Protein AF-A0A4U9VAS9-F1 (afdb_monomer_lite)

Organism: Serratia fonticola (NCBI:txid47917)

Structure (mmCIF, N/CA/C/O backbone):
data_AF-A0A4U9VAS9-F1
#
_entry.id   AF-A0A4U9VAS9-F1
#
loop_
_atom_site.group_PDB
_atom_site.id
_atom_site.type_symbol
_atom_site.label_atom_id
_atom_site.label_alt_id
_atom_site.label_comp_id
_atom_site.label_asym_id
_atom_site.label_entity_id
_atom_site.label_seq_id
_atom_site.pdbx_PDB_ins_code
_atom_site.Cartn_x
_atom_site.Cartn_y
_atom_site.Cartn_z
_atom_site.occupancy
_atom_site.B_iso_or_equiv
_atom_site.auth_seq_id
_atom_site.auth_comp_id
_atom_site.auth_asym_id
_atom_site.auth_atom_id
_atom_site.pdbx_PDB_model_num
ATOM 1 N N . MET A 1 1 ? 9.086 2.977 23.047 1.00 23.38 1 MET A N 1
ATOM 2 C CA . MET A 1 1 ? 7.848 2.231 22.737 1.00 23.38 1 MET A CA 1
ATOM 3 C C . MET A 1 1 ? 7.462 2.614 21.322 1.00 23.38 1 MET A C 1
ATOM 5 O O . MET A 1 1 ? 7.474 3.815 21.068 1.00 23.38 1 MET A O 1
ATOM 9 N N . PRO A 1 2 ? 7.211 1.679 20.390 1.00 38.28 2 PRO A N 1
ATOM 10 C CA . PRO A 1 2 ? 6.650 2.072 19.104 1.00 38.28 2 PRO A CA 1
ATOM 11 C C . PRO A 1 2 ? 5.306 2.733 19.413 1.00 38.28 2 PRO A C 1
ATOM 13 O O . PRO A 1 2 ? 4.543 2.201 20.218 1.00 38.28 2 PRO A O 1
ATOM 16 N N . THR A 1 3 ? 5.051 3.917 18.868 1.00 41.25 3 THR A N 1
ATOM 17 C CA . THR A 1 3 ? 3.745 4.576 18.955 1.00 41.25 3 THR A CA 1
ATOM 18 C C . THR A 1 3 ? 2.710 3.606 18.395 1.00 41.25 3 THR A C 1
ATOM 20 O O . THR A 1 3 ? 2.682 3.376 17.186 1.00 41.25 3 THR A O 1
ATOM 23 N N . ALA A 1 4 ? 1.945 2.954 19.272 1.00 52.19 4 ALA A N 1
ATOM 24 C CA . ALA A 1 4 ? 0.975 1.936 18.899 1.00 52.19 4 ALA A CA 1
ATOM 25 C C . ALA A 1 4 ? -0.222 2.632 18.249 1.00 52.19 4 ALA A C 1
ATOM 27 O O . ALA A 1 4 ? -1.208 2.934 18.902 1.00 52.19 4 ALA A O 1
ATOM 28 N N . ALA A 1 5 ? -0.091 2.970 16.971 1.00 60.62 5 ALA A N 1
ATOM 29 C CA . ALA A 1 5 ? -1.190 3.516 16.205 1.00 60.62 5 ALA A CA 1
ATOM 30 C C . ALA A 1 5 ? -2.128 2.366 15.808 1.00 60.62 5 ALA A C 1
ATOM 32 O O . ALA A 1 5 ? -1.681 1.332 15.299 1.00 60.62 5 ALA A O 1
ATOM 33 N N . PHE A 1 6 ? -3.426 2.535 16.048 1.00 64.56 6 PHE A N 1
ATOM 34 C CA . PHE A 1 6 ? -4.423 1.490 15.834 1.00 64.56 6 PHE A CA 1
ATOM 35 C C . PHE A 1 6 ? -5.063 1.609 14.447 1.00 64.56 6 PHE A C 1
ATOM 37 O O . PHE A 1 6 ? -5.577 2.657 14.063 1.00 64.56 6 PHE A O 1
ATOM 44 N N . GLY A 1 7 ? -5.016 0.521 13.675 1.00 68.12 7 GLY A N 1
ATOM 45 C CA . GLY A 1 7 ? -5.676 0.416 12.372 1.00 68.12 7 GLY A CA 1
ATOM 46 C C . GLY A 1 7 ? -7.110 -0.086 12.508 1.00 68.12 7 GLY A C 1
ATOM 47 O O . GLY A 1 7 ? -7.383 -1.014 13.266 1.00 68.12 7 GLY A O 1
ATOM 48 N N . SER A 1 8 ? -8.033 0.488 11.739 1.00 56.41 8 SER A N 1
ATOM 49 C CA . SER A 1 8 ? -9.399 -0.029 11.599 1.00 56.41 8 SER A CA 1
ATOM 50 C C . SER A 1 8 ? -9.475 -1.197 10.609 1.00 56.41 8 SER A C 1
ATOM 52 O O . SER A 1 8 ? -10.382 -2.033 10.710 1.00 56.41 8 SER A O 1
ATOM 54 N N . LYS A 1 9 ? -8.500 -1.290 9.697 1.00 73.00 9 LYS A N 1
ATOM 55 C CA . LYS A 1 9 ? -8.315 -2.394 8.750 1.00 73.00 9 LYS A CA 1
ATOM 56 C C . LYS A 1 9 ? -6.934 -3.038 8.882 1.00 73.00 9 LYS A C 1
ATOM 58 O O . LYS A 1 9 ? -6.003 -2.426 9.395 1.00 73.00 9 LYS A O 1
ATOM 63 N N . ASN A 1 10 ? -6.815 -4.261 8.387 1.00 69.62 10 ASN A N 1
ATOM 64 C CA . ASN A 1 10 ? -5.581 -5.016 8.255 1.00 69.62 10 ASN A CA 1
ATOM 65 C C . ASN A 1 10 ? -5.247 -5.188 6.769 1.00 69.62 10 ASN A C 1
ATOM 67 O O . ASN A 1 10 ? -5.573 -6.206 6.162 1.00 69.62 10 ASN A O 1
ATOM 71 N N . LEU A 1 11 ? -4.674 -4.149 6.168 1.00 73.25 11 LEU A N 1
ATOM 72 C CA . LEU A 1 11 ? -4.375 -4.091 4.742 1.00 73.25 11 LEU A CA 1
ATOM 73 C C . LEU A 1 11 ? -2.916 -4.448 4.482 1.00 73.25 11 LEU A C 1
ATOM 75 O O . LEU A 1 11 ? -2.020 -3.961 5.167 1.00 73.25 11 LEU A O 1
ATOM 79 N N . PHE A 1 12 ? -2.673 -5.227 3.434 1.00 58.62 12 PHE A N 1
ATOM 80 C CA . PHE A 1 12 ? -1.348 -5.307 2.840 1.00 58.62 12 PHE A CA 1
ATOM 81 C C . PHE A 1 12 ? -1.156 -4.117 1.896 1.00 58.62 12 PHE A C 1
ATOM 83 O O . PHE A 1 12 ? -1.905 -3.941 0.934 1.00 58.62 12 PHE A O 1
ATOM 90 N N . GLY A 1 13 ? -0.194 -3.254 2.208 1.00 55.56 13 GLY A N 1
ATOM 91 C CA . GLY A 1 13 ? 0.082 -2.053 1.431 1.00 55.56 13 GLY A CA 1
ATOM 92 C C . GLY A 1 13 ? 1.323 -2.223 0.579 1.00 55.56 13 GLY A C 1
ATOM 93 O O . GLY A 1 13 ? 2.382 -2.582 1.089 1.00 55.56 13 GLY A O 1
ATOM 94 N N . HIS A 1 14 ? 1.207 -1.886 -0.697 1.00 50.88 14 HIS A N 1
ATOM 95 C CA . HIS A 1 14 ? 2.350 -1.631 -1.557 1.00 50.88 14 HIS A CA 1
ATOM 96 C C . HIS A 1 14 ? 2.663 -0.126 -1.528 1.00 50.88 14 HIS A C 1
ATOM 98 O O . HIS A 1 14 ? 1.950 0.637 -2.186 1.00 50.88 14 HIS A O 1
ATOM 104 N N . PRO A 1 15 ? 3.636 0.370 -0.740 1.00 49.59 15 PRO A N 1
ATOM 105 C CA . PRO A 1 15 ? 4.103 1.738 -0.799 1.00 49.59 15 PRO A CA 1
ATOM 106 C C . PRO A 1 15 ? 4.592 2.079 -2.194 1.00 49.59 15 PRO A C 1
ATOM 108 O O . PRO A 1 15 ? 5.053 1.223 -2.953 1.00 49.59 15 PRO A O 1
ATOM 111 N N . PRO A 1 16 ? 4.480 3.357 -2.541 1.00 46.59 16 PRO A N 1
ATOM 112 C CA . PRO A 1 16 ? 4.305 3.670 -3.928 1.00 46.59 16 PRO A CA 1
ATOM 113 C C . PRO A 1 16 ? 5.561 3.454 -4.776 1.00 46.59 16 PRO A C 1
ATOM 115 O O . PRO A 1 16 ? 6.658 3.816 -4.351 1.00 46.59 16 PRO A O 1
ATOM 118 N N . PRO A 1 17 ? 5.418 2.824 -5.957 1.00 46.97 17 PRO A N 1
ATOM 119 C CA . PRO A 1 17 ? 6.516 2.497 -6.820 1.00 46.97 17 PRO A CA 1
ATOM 120 C C . PRO A 1 17 ? 7.093 3.747 -7.450 1.00 46.97 17 PRO A C 1
ATOM 122 O O . PRO A 1 17 ? 6.396 4.704 -7.795 1.00 46.97 17 PRO A O 1
ATOM 125 N N . ALA A 1 18 ? 8.395 3.692 -7.668 1.00 51.59 18 ALA A N 1
ATOM 126 C CA . ALA A 1 18 ? 9.156 4.867 -8.005 1.00 51.59 18 ALA A CA 1
ATOM 127 C C . ALA A 1 18 ? 9.127 5.264 -9.494 1.00 51.59 18 ALA A C 1
ATOM 129 O O . ALA A 1 18 ? 9.743 6.250 -9.875 1.00 51.59 18 ALA A O 1
ATOM 130 N N . CYS A 1 19 ? 8.370 4.592 -10.367 1.00 53.41 19 CYS A N 1
ATOM 131 C CA . CYS A 1 19 ? 8.349 4.951 -11.787 1.00 53.41 19 CYS A CA 1
ATOM 132 C C . CYS A 1 19 ? 7.070 4.512 -12.511 1.00 53.41 19 CYS A C 1
ATOM 134 O O . CYS A 1 19 ? 6.475 3.484 -12.192 1.00 53.41 19 CYS A O 1
ATOM 136 N N . THR A 1 20 ? 6.693 5.252 -13.557 1.00 53.31 20 THR A N 1
ATOM 137 C CA . THR A 1 20 ? 5.539 4.989 -14.435 1.00 53.31 20 THR A CA 1
ATOM 138 C C . THR A 1 20 ? 5.556 3.584 -15.049 1.00 53.31 20 THR A C 1
ATOM 140 O O . THR A 1 20 ? 4.498 3.011 -15.283 1.00 53.31 20 THR A O 1
ATOM 143 N N . GLY A 1 21 ? 6.742 3.002 -15.274 1.00 61.62 21 GLY A N 1
ATOM 144 C CA . GLY A 1 21 ? 6.890 1.633 -15.789 1.00 61.62 21 GLY A CA 1
ATOM 145 C C . GLY A 1 21 ? 6.528 0.531 -14.784 1.00 61.62 21 GLY A C 1
ATOM 146 O O . GLY A 1 21 ? 6.258 -0.594 -15.186 1.00 61.62 21 GLY A O 1
ATOM 147 N N . VAL A 1 22 ? 6.489 0.848 -13.486 1.00 69.31 22 VAL A N 1
ATOM 148 C CA . VAL A 1 22 ? 6.207 -0.113 -12.404 1.00 69.31 22 VAL A CA 1
ATOM 149 C C . VAL A 1 22 ? 4.733 -0.163 -12.042 1.00 69.31 22 VAL A C 1
ATOM 151 O O . VAL A 1 22 ? 4.267 -1.198 -11.578 1.00 69.31 22 VAL A O 1
ATOM 154 N N . ALA A 1 23 ? 3.989 0.921 -12.276 1.00 71.19 23 ALA A N 1
ATOM 155 C CA . ALA A 1 23 ? 2.574 1.003 -11.916 1.00 71.19 23 ALA A CA 1
ATOM 156 C C . ALA A 1 23 ? 1.769 -0.178 -12.492 1.00 71.19 23 ALA A C 1
ATOM 158 O O . ALA A 1 23 ? 1.023 -0.834 -11.773 1.00 71.19 23 ALA A O 1
ATOM 159 N N . GLY A 1 24 ? 2.021 -0.536 -13.757 1.00 80.81 24 GLY A N 1
ATOM 160 C CA . GLY A 1 24 ? 1.381 -1.697 -14.383 1.00 80.81 24 GLY A CA 1
ATOM 161 C C . GLY A 1 24 ? 1.774 -3.041 -13.759 1.00 80.81 24 GLY A C 1
ATOM 162 O O . GLY A 1 24 ? 0.953 -3.954 -13.721 1.00 80.81 24 GLY A O 1
ATOM 163 N N . VAL A 1 25 ? 3.000 -3.169 -13.239 1.00 85.75 25 VAL A N 1
ATOM 164 C CA . VAL A 1 25 ? 3.465 -4.385 -12.551 1.00 85.75 25 VAL A CA 1
ATOM 165 C C . VAL A 1 25 ? 2.785 -4.520 -11.192 1.00 85.75 25 VAL A C 1
ATOM 167 O O . VAL A 1 25 ? 2.290 -5.596 -10.872 1.00 85.75 25 VAL A O 1
ATOM 170 N N . VAL A 1 26 ? 2.709 -3.433 -10.418 1.00 85.25 26 VAL A N 1
ATOM 171 C CA . VAL A 1 26 ? 2.041 -3.421 -9.107 1.00 85.25 26 VAL A CA 1
ATOM 172 C C . VAL A 1 26 ? 0.563 -3.749 -9.265 1.00 85.25 26 VAL A C 1
ATOM 174 O O . VAL A 1 26 ? 0.083 -4.668 -8.611 1.00 85.25 26 VAL A O 1
ATOM 177 N N . ASP A 1 27 ? -0.142 -3.099 -10.192 1.00 86.75 27 ASP A N 1
ATOM 178 C CA . ASP A 1 27 ? -1.565 -3.370 -10.432 1.00 86.75 27 ASP A CA 1
ATOM 179 C C . ASP A 1 27 ? -1.812 -4.819 -10.876 1.00 86.75 27 ASP A C 1
ATOM 181 O O . ASP A 1 27 ? -2.804 -5.445 -10.490 1.00 86.75 27 ASP A O 1
ATOM 185 N N . TYR A 1 28 ? -0.907 -5.373 -11.686 1.00 90.25 28 TYR A N 1
ATOM 186 C CA . TYR A 1 28 ? -0.961 -6.770 -12.106 1.00 90.25 28 TYR A CA 1
ATOM 187 C C . TYR A 1 28 ? -0.769 -7.729 -10.925 1.00 90.25 28 TYR A C 1
ATOM 189 O O . TYR A 1 28 ? -1.541 -8.675 -10.767 1.00 90.25 28 TYR A O 1
ATOM 197 N N . VAL A 1 29 ? 0.222 -7.470 -10.069 1.00 90.56 29 VAL A N 1
ATOM 198 C CA . VAL A 1 29 ? 0.505 -8.301 -8.894 1.00 90.56 29 VAL A CA 1
ATOM 199 C C . VAL A 1 29 ? -0.608 -8.201 -7.855 1.00 90.56 29 VAL A C 1
ATOM 201 O O . VAL A 1 29 ? -1.030 -9.232 -7.341 1.00 90.56 29 VAL A O 1
ATOM 204 N N . VAL A 1 30 ? -1.136 -7.005 -7.582 1.00 90.94 30 VAL A N 1
ATOM 205 C CA . VAL A 1 30 ? -2.261 -6.797 -6.654 1.00 90.94 30 VAL A CA 1
ATOM 206 C C . VAL A 1 30 ? -3.448 -7.672 -7.054 1.00 90.94 30 VAL A C 1
ATOM 208 O O . VAL A 1 30 ? -3.962 -8.411 -6.220 1.00 90.94 30 VAL A O 1
ATOM 211 N N . LYS A 1 31 ? -3.810 -7.701 -8.343 1.00 92.88 31 LYS A N 1
ATOM 212 C CA . LYS A 1 31 ? -4.884 -8.572 -8.852 1.00 92.88 31 LYS A CA 1
ATOM 213 C C . LYS A 1 31 ? -4.611 -10.060 -8.630 1.00 92.88 31 LYS A C 1
ATOM 215 O O . LYS A 1 31 ? -5.539 -10.816 -8.352 1.00 92.88 31 LYS A O 1
ATOM 220 N N . ILE A 1 32 ? -3.358 -10.497 -8.766 1.00 93.06 32 ILE A N 1
ATOM 221 C CA . ILE A 1 32 ? -2.974 -11.887 -8.480 1.00 93.06 32 ILE A CA 1
ATOM 222 C C . ILE A 1 32 ? -3.098 -12.173 -6.983 1.00 93.06 32 ILE A C 1
ATOM 224 O O . ILE A 1 32 ? -3.659 -13.199 -6.612 1.00 93.06 32 ILE A O 1
ATOM 228 N N . ILE A 1 33 ? -2.624 -11.267 -6.124 1.00 92.69 33 ILE A N 1
ATOM 229 C CA . ILE A 1 33 ? -2.716 -11.412 -4.666 1.00 92.69 33 ILE A CA 1
ATOM 230 C C . ILE A 1 33 ? -4.182 -11.520 -4.235 1.00 92.69 33 ILE A C 1
ATOM 232 O O . ILE A 1 33 ? -4.524 -12.442 -3.495 1.00 92.69 33 ILE A O 1
ATOM 236 N N . GLU A 1 34 ? -5.049 -10.628 -4.720 1.00 92.06 34 GLU A N 1
ATOM 237 C CA . GLU A 1 34 ? -6.489 -10.645 -4.425 1.00 92.06 34 GLU A CA 1
ATOM 238 C C . GLU A 1 34 ? -7.148 -11.961 -4.845 1.00 92.06 34 GLU A C 1
ATOM 240 O O . GLU A 1 34 ? -7.932 -12.527 -4.085 1.00 92.06 34 GLU A O 1
ATOM 245 N N . ARG A 1 35 ? -6.815 -12.462 -6.041 1.00 92.75 35 ARG A N 1
ATOM 246 C CA . ARG A 1 35 ? -7.414 -13.676 -6.605 1.00 92.75 35 ARG A CA 1
ATOM 247 C C . ARG A 1 35 ? -6.900 -14.961 -5.949 1.00 92.75 35 ARG A C 1
ATOM 249 O O . ARG A 1 35 ? -7.701 -15.842 -5.647 1.00 92.75 35 ARG A O 1
ATOM 256 N N . ASP A 1 36 ? -5.586 -15.080 -5.750 1.00 92.88 36 ASP A N 1
ATOM 257 C CA . ASP A 1 36 ? -4.925 -16.368 -5.485 1.00 92.88 36 ASP A CA 1
ATOM 258 C C . ASP A 1 36 ? -4.388 -16.516 -4.054 1.00 92.88 36 ASP A C 1
ATOM 260 O O . ASP A 1 36 ? -4.245 -17.640 -3.559 1.00 92.88 36 ASP A O 1
ATOM 264 N N . LEU A 1 37 ? -4.054 -15.407 -3.383 1.00 91.50 37 LEU A N 1
ATOM 265 C CA . LEU A 1 37 ? -3.418 -15.437 -2.062 1.00 91.50 37 LEU A CA 1
ATOM 266 C C . LEU A 1 37 ? -4.360 -15.005 -0.945 1.00 91.50 37 LEU A C 1
ATOM 268 O O . LEU A 1 37 ? -4.351 -15.631 0.112 1.00 91.50 37 LEU A O 1
ATOM 272 N N . LEU A 1 38 ? -5.191 -13.984 -1.161 1.00 91.12 38 LEU A N 1
ATOM 273 C CA . LEU A 1 38 ? -5.985 -13.371 -0.095 1.00 91.12 38 LEU A CA 1
ATOM 274 C C . LEU A 1 38 ? -6.945 -14.370 0.574 1.00 91.12 38 LEU A C 1
ATOM 276 O O . LEU A 1 38 ? -7.089 -14.363 1.793 1.00 91.12 38 LEU A O 1
ATOM 280 N N . ALA A 1 39 ? -7.502 -15.316 -0.191 1.00 92.25 39 ALA A N 1
ATOM 281 C CA . ALA A 1 39 ? -8.355 -16.385 0.337 1.00 92.25 39 ALA A CA 1
ATOM 282 C C . ALA A 1 39 ? -7.659 -17.290 1.378 1.00 92.25 39 ALA A C 1
ATOM 284 O O . ALA A 1 39 ? -8.330 -17.913 2.199 1.00 92.25 39 ALA A O 1
ATOM 285 N N . LYS A 1 40 ? -6.320 -17.363 1.372 1.00 94.69 40 LYS A N 1
ATOM 286 C CA . LYS A 1 40 ? -5.527 -18.129 2.350 1.00 94.69 40 LYS A CA 1
ATOM 287 C C . LYS A 1 40 ? -5.306 -17.366 3.664 1.00 94.69 40 LYS A C 1
ATOM 289 O O . LYS A 1 40 ? -4.885 -17.973 4.648 1.00 94.69 40 LYS A O 1
ATOM 294 N N . TYR A 1 41 ? -5.574 -16.059 3.688 1.00 95.19 41 TYR A N 1
ATOM 295 C CA . TYR A 1 41 ? -5.270 -15.156 4.799 1.00 95.19 41 TYR A CA 1
ATOM 296 C C . TYR A 1 41 ? -6.536 -14.432 5.285 1.00 95.19 41 TYR A C 1
ATOM 298 O O . TYR A 1 41 ? -6.694 -13.237 5.041 1.00 95.19 41 TYR A O 1
ATOM 306 N N . PRO A 1 42 ? -7.448 -15.132 5.990 1.00 92.94 42 PRO A N 1
ATOM 307 C CA . PRO A 1 42 ? -8.770 -14.605 6.343 1.00 92.94 42 PRO A CA 1
ATOM 308 C C . PRO A 1 42 ? -8.743 -13.387 7.275 1.00 92.94 42 PRO A C 1
ATOM 310 O O . PRO A 1 42 ? -9.732 -12.665 7.353 1.00 92.94 42 PRO A O 1
ATOM 313 N N . ASN A 1 43 ? -7.635 -13.145 7.981 1.00 92.56 43 ASN A N 1
ATOM 314 C CA . ASN A 1 43 ? -7.502 -11.994 8.872 1.00 92.56 43 ASN A CA 1
ATOM 315 C C . ASN A 1 43 ? -6.963 -10.746 8.150 1.00 92.56 43 ASN A C 1
ATOM 317 O O . ASN A 1 43 ? -6.787 -9.712 8.793 1.00 92.56 43 ASN A O 1
ATOM 321 N N . VAL A 1 44 ? -6.661 -10.825 6.849 1.00 93.44 44 VAL A N 1
ATOM 322 C CA . VAL A 1 44 ? -6.225 -9.692 6.019 1.00 93.44 44 VAL A CA 1
ATOM 323 C C . VAL A 1 44 ? -7.432 -9.154 5.250 1.00 93.44 44 VAL A C 1
ATOM 325 O O . VAL A 1 44 ? -8.036 -9.868 4.457 1.00 93.44 44 VAL A O 1
ATOM 328 N N . ASP A 1 45 ? -7.776 -7.884 5.466 1.00 89.69 45 ASP A N 1
ATOM 329 C CA . ASP A 1 45 ? -8.986 -7.268 4.899 1.00 89.69 45 ASP A CA 1
ATOM 330 C C . ASP A 1 45 ? -8.860 -6.984 3.390 1.00 89.69 45 ASP A C 1
ATOM 332 O O . ASP A 1 45 ? -9.863 -6.802 2.702 1.00 89.69 45 ASP A O 1
ATOM 336 N N . GLY A 1 46 ? -7.634 -6.886 2.873 1.00 90.94 46 GLY A N 1
ATOM 337 C CA . GLY A 1 46 ? -7.375 -6.616 1.462 1.00 90.94 46 GLY A CA 1
ATOM 338 C C . GLY A 1 46 ? -5.937 -6.206 1.176 1.00 90.94 46 GLY A C 1
ATOM 339 O O . GLY A 1 46 ? -5.107 -6.087 2.081 1.00 90.94 46 GLY A O 1
ATOM 340 N N . VAL A 1 47 ? -5.657 -5.957 -0.101 1.00 90.75 47 VAL A N 1
ATOM 341 C CA . VAL A 1 47 ? -4.381 -5.426 -0.588 1.00 90.75 47 VAL A CA 1
ATOM 342 C C . VAL A 1 47 ? -4.620 -4.109 -1.324 1.00 90.75 47 VAL A C 1
ATOM 344 O O . VAL A 1 47 ? -5.641 -3.933 -1.981 1.00 90.75 47 VAL A O 1
ATOM 347 N N . VAL A 1 48 ? -3.698 -3.158 -1.187 1.00 88.75 48 VAL A N 1
ATOM 348 C CA . VAL A 1 48 ? -3.783 -1.853 -1.851 1.00 88.75 48 VAL A CA 1
ATOM 349 C C . VAL A 1 48 ? -2.466 -1.534 -2.546 1.00 88.75 48 VAL A C 1
ATOM 351 O O . VAL A 1 48 ? -1.420 -1.440 -1.903 1.00 88.75 48 VAL A O 1
ATOM 354 N N . GLY A 1 49 ? -2.543 -1.317 -3.860 1.00 86.44 49 GLY A N 1
ATOM 355 C CA . GLY A 1 49 ? -1.479 -0.711 -4.653 1.00 86.44 49 GLY A CA 1
ATOM 356 C C . GLY A 1 49 ? -1.515 0.809 -4.531 1.00 86.44 49 GLY A C 1
ATOM 357 O O . GLY A 1 49 ? -2.476 1.434 -4.977 1.00 86.44 49 GLY A O 1
ATOM 358 N N . LEU A 1 50 ? -0.493 1.428 -3.942 1.00 81.75 50 LEU A N 1
ATOM 359 C CA . LEU A 1 50 ? -0.331 2.880 -4.016 1.00 81.75 50 LEU A CA 1
ATOM 360 C C . LEU A 1 50 ? 0.575 3.163 -5.207 1.00 81.75 50 LEU A C 1
ATOM 362 O O . LEU A 1 50 ? 1.696 2.703 -5.198 1.00 81.75 50 LEU A O 1
ATOM 366 N N . ASN A 1 51 ? 0.135 3.889 -6.233 1.00 78.44 51 ASN A N 1
ATOM 367 C CA . ASN A 1 51 ? 0.990 4.248 -7.374 1.00 78.44 51 ASN A CA 1
ATOM 368 C C . ASN A 1 51 ? 1.415 5.723 -7.298 1.00 78.44 51 ASN A C 1
ATOM 370 O O . ASN A 1 51 ? 0.609 6.571 -6.918 1.00 78.44 51 ASN A O 1
ATOM 374 N N . HIS A 1 52 ? 2.658 6.060 -7.672 1.00 75.31 52 HIS A N 1
ATOM 375 C CA . HIS A 1 52 ? 3.097 7.458 -7.771 1.00 75.31 52 HIS A CA 1
ATOM 376 C C . HIS A 1 52 ? 3.941 7.739 -9.017 1.00 75.31 52 HIS A C 1
ATOM 378 O O . HIS A 1 52 ? 4.630 6.870 -9.542 1.00 75.31 52 HIS A O 1
ATOM 384 N N . LEU A 1 53 ? 3.982 9.003 -9.441 1.00 70.50 53 LEU A N 1
ATOM 385 C CA . LEU A 1 53 ? 4.775 9.449 -10.598 1.00 70.50 53 LEU A CA 1
ATOM 386 C C . LEU A 1 53 ? 6.185 9.953 -10.228 1.00 70.50 53 LEU A C 1
ATOM 388 O O . LEU A 1 53 ? 6.966 10.351 -11.087 1.00 70.50 53 LEU A O 1
ATOM 392 N N . TYR A 1 54 ? 6.522 9.953 -8.941 1.00 68.19 54 TYR A N 1
ATOM 393 C CA . TYR A 1 54 ? 7.665 10.651 -8.364 1.00 68.19 54 TYR A CA 1
ATOM 394 C C . TYR A 1 54 ? 9.008 9.906 -8.411 1.00 68.19 54 TYR A C 1
ATOM 396 O O . TYR A 1 54 ? 9.703 9.851 -7.401 1.00 68.19 54 TYR A O 1
ATOM 404 N N . GLY A 1 55 ? 9.434 9.358 -9.553 1.00 62.75 55 GLY A N 1
ATOM 405 C CA . GLY A 1 55 ? 10.809 8.833 -9.583 1.00 62.75 55 GLY A CA 1
ATOM 406 C C . GLY A 1 55 ? 11.546 8.634 -10.902 1.00 62.75 55 GLY A C 1
ATOM 407 O O . GLY A 1 55 ? 12.756 8.450 -10.828 1.00 62.75 55 GLY A O 1
ATOM 408 N N . CYS A 1 56 ? 10.963 8.862 -12.082 1.00 61.81 56 CYS A N 1
ATOM 409 C CA . CYS A 1 56 ? 11.755 9.184 -13.283 1.00 61.81 56 CYS A CA 1
ATOM 410 C C . CYS A 1 56 ? 11.436 10.609 -13.754 1.00 61.81 56 CYS A C 1
ATOM 412 O O . CYS A 1 56 ? 10.275 10.967 -13.906 1.00 61.81 56 CYS A O 1
ATOM 414 N N . GLY A 1 57 ? 12.465 11.438 -13.964 1.00 64.12 57 GLY A N 1
ATOM 415 C CA . GLY A 1 57 ? 12.307 12.802 -14.499 1.00 64.12 57 GLY A CA 1
ATOM 416 C C . GLY A 1 57 ? 11.912 13.884 -13.487 1.00 64.12 57 GLY A C 1
ATOM 417 O O . GLY A 1 57 ? 11.650 15.016 -13.879 1.00 64.12 57 GLY A O 1
ATOM 418 N N . VAL A 1 58 ? 11.903 13.573 -12.189 1.00 70.31 58 VAL A N 1
ATOM 419 C CA . VAL A 1 58 ? 11.562 14.544 -11.145 1.00 70.31 58 VAL A CA 1
ATOM 420 C C . VAL A 1 58 ? 12.811 15.156 -10.521 1.00 70.31 58 VAL A C 1
ATOM 422 O O . VAL A 1 58 ? 13.763 14.453 -10.169 1.00 70.31 58 VAL A O 1
ATOM 425 N N . ALA A 1 59 ? 12.791 16.478 -10.336 1.00 75.12 59 ALA A N 1
ATOM 426 C CA . ALA A 1 59 ? 13.798 17.209 -9.576 1.00 75.12 59 ALA A CA 1
ATOM 427 C C . ALA A 1 59 ? 13.646 16.902 -8.076 1.00 75.12 59 ALA A C 1
ATOM 429 O O . ALA A 1 59 ? 13.114 17.694 -7.305 1.00 75.12 59 ALA A O 1
ATOM 430 N N . ILE A 1 60 ? 14.112 15.722 -7.659 1.00 75.31 60 ILE A N 1
ATOM 431 C CA . ILE A 1 60 ? 13.928 15.188 -6.300 1.00 75.31 60 ILE A CA 1
ATOM 432 C C . ILE A 1 60 ? 14.579 16.042 -5.198 1.00 75.31 60 ILE A C 1
ATOM 434 O O . ILE A 1 60 ? 14.257 15.908 -4.021 1.00 75.31 60 ILE A O 1
ATOM 438 N N . ASN A 1 61 ? 15.485 16.938 -5.588 1.00 78.62 61 ASN A N 1
ATOM 439 C CA . ASN A 1 61 ? 16.162 17.887 -4.707 1.00 78.62 61 ASN A CA 1
ATOM 440 C C . ASN A 1 61 ? 15.632 19.325 -4.863 1.00 78.62 61 ASN A C 1
ATOM 442 O O . ASN A 1 61 ? 16.216 20.249 -4.305 1.00 78.62 61 ASN A O 1
ATOM 446 N N . ALA A 1 62 ? 14.561 19.539 -5.634 1.00 82.69 62 ALA A N 1
ATOM 447 C CA . ALA A 1 62 ? 13.926 20.848 -5.720 1.00 82.69 62 ALA A CA 1
ATOM 448 C C . ALA A 1 62 ? 13.268 21.212 -4.374 1.00 82.69 62 ALA A C 1
ATOM 450 O O . ALA A 1 62 ? 12.721 20.325 -3.716 1.00 82.69 62 ALA A O 1
ATOM 451 N N . PRO A 1 63 ? 13.229 22.501 -3.984 1.00 79.62 63 PRO A N 1
ATOM 452 C CA . PRO A 1 63 ? 12.682 22.923 -2.690 1.00 79.62 63 PRO A CA 1
ATOM 453 C C . PRO A 1 63 ? 11.247 22.439 -2.413 1.00 79.62 63 PRO A C 1
ATOM 455 O O . PRO A 1 63 ? 10.922 22.066 -1.291 1.00 79.62 63 PRO A O 1
ATOM 458 N N . ALA A 1 64 ? 10.393 22.381 -3.440 1.00 81.81 64 ALA A N 1
ATOM 459 C CA . ALA A 1 64 ? 8.999 21.948 -3.308 1.00 81.81 64 ALA A CA 1
ATOM 460 C C . ALA A 1 64 ? 8.807 20.416 -3.309 1.00 81.81 64 ALA A C 1
ATOM 462 O O . ALA A 1 64 ? 7.707 19.936 -3.032 1.00 81.81 64 ALA A O 1
ATOM 463 N N . ALA A 1 65 ? 9.855 19.627 -3.584 1.00 81.38 65 ALA A N 1
ATOM 464 C CA . ALA A 1 65 ? 9.752 18.169 -3.673 1.00 81.38 65 ALA A CA 1
ATOM 465 C C . ALA A 1 65 ? 9.453 17.488 -2.328 1.00 81.38 65 ALA A C 1
ATOM 467 O O . ALA A 1 65 ? 9.048 16.327 -2.302 1.00 81.38 65 ALA A O 1
ATOM 468 N N . VAL A 1 66 ? 9.609 18.209 -1.215 1.00 83.12 66 VAL A N 1
ATOM 469 C CA . VAL A 1 66 ? 9.347 17.703 0.137 1.00 83.12 66 VAL A CA 1
ATOM 470 C C . VAL A 1 66 ? 7.895 17.271 0.344 1.00 83.12 66 VAL A C 1
ATOM 472 O O . VAL A 1 66 ? 7.657 16.279 1.025 1.00 83.12 66 VAL A O 1
ATOM 475 N N . VAL A 1 67 ? 6.923 17.970 -0.256 1.00 84.44 67 VAL A N 1
ATOM 476 C CA . VAL A 1 67 ? 5.492 17.687 -0.055 1.00 84.44 67 VAL A CA 1
ATOM 477 C C . VAL A 1 67 ? 5.123 16.280 -0.535 1.00 84.44 67 VAL A C 1
ATOM 479 O O . VAL A 1 67 ? 4.683 15.492 0.300 1.00 84.44 67 VAL A O 1
ATOM 482 N N . PRO A 1 68 ? 5.330 15.906 -1.813 1.00 81.56 68 PRO A N 1
ATOM 483 C CA . PRO A 1 68 ? 4.995 14.565 -2.282 1.00 81.56 68 PRO A CA 1
ATOM 484 C C . PRO A 1 68 ? 5.807 13.478 -1.572 1.00 81.56 68 PRO A C 1
ATOM 486 O O . PRO A 1 68 ? 5.219 12.487 -1.160 1.00 81.56 68 PRO A O 1
ATOM 489 N N . ILE A 1 69 ? 7.114 13.663 -1.343 1.00 81.56 69 ILE A N 1
ATOM 490 C CA . ILE A 1 69 ? 7.937 12.668 -0.625 1.00 81.56 69 ILE A CA 1
ATOM 491 C C . ILE A 1 69 ? 7.364 12.402 0.774 1.00 81.56 69 ILE A C 1
ATOM 493 O O . ILE A 1 69 ? 7.166 11.249 1.157 1.00 81.56 69 ILE A O 1
ATOM 497 N N . ARG A 1 70 ? 7.037 13.468 1.514 1.00 85.50 70 ARG A N 1
ATOM 498 C CA . ARG A 1 70 ? 6.438 13.371 2.848 1.00 85.50 70 ARG A CA 1
ATOM 499 C C . ARG A 1 70 ? 5.060 12.717 2.812 1.00 85.50 70 ARG A C 1
ATOM 501 O O . ARG A 1 70 ? 4.763 11.898 3.675 1.00 85.50 70 ARG A O 1
ATOM 508 N N . THR A 1 71 ? 4.230 13.041 1.821 1.00 85.88 71 THR A N 1
ATOM 509 C CA . THR A 1 71 ? 2.920 12.402 1.646 1.00 85.88 71 THR A CA 1
ATOM 510 C C . THR A 1 71 ? 3.062 10.896 1.441 1.00 85.88 71 THR A C 1
ATOM 512 O O . THR A 1 71 ? 2.387 10.128 2.117 1.00 85.88 71 THR A O 1
ATOM 515 N N . LEU A 1 72 ? 3.960 10.461 0.555 1.00 84.38 72 LEU A N 1
ATOM 516 C CA . LEU A 1 72 ? 4.168 9.042 0.254 1.00 84.38 72 LEU A CA 1
ATOM 517 C C . LEU A 1 72 ? 4.722 8.282 1.466 1.00 84.38 72 LEU A C 1
ATOM 519 O O . LEU A 1 72 ? 4.257 7.183 1.760 1.00 84.38 72 LEU A O 1
ATOM 523 N N . HIS A 1 73 ? 5.652 8.893 2.206 1.00 85.88 73 HIS A N 1
ATOM 524 C CA . HIS A 1 73 ? 6.170 8.327 3.448 1.00 85.88 73 HIS A CA 1
ATOM 525 C C . HIS A 1 73 ? 5.055 8.160 4.492 1.00 85.88 73 HIS A C 1
ATOM 527 O O . HIS A 1 73 ? 4.875 7.082 5.053 1.00 85.88 73 HIS A O 1
ATOM 533 N N . ASN A 1 74 ? 4.262 9.208 4.729 1.00 86.94 74 ASN A N 1
ATOM 534 C CA . ASN A 1 74 ? 3.199 9.177 5.735 1.00 86.94 74 ASN A CA 1
ATOM 535 C C . ASN A 1 74 ? 2.062 8.218 5.364 1.00 86.94 74 ASN A C 1
ATOM 537 O O . ASN A 1 74 ? 1.446 7.632 6.250 1.00 86.94 74 ASN A O 1
ATOM 541 N N . LEU A 1 75 ? 1.797 8.018 4.069 1.00 87.06 75 LEU A N 1
ATOM 542 C CA . LEU A 1 75 ? 0.873 6.979 3.618 1.00 87.06 75 LEU A CA 1
ATOM 543 C C . LEU A 1 75 ? 1.377 5.586 4.005 1.00 87.06 75 LEU A C 1
ATOM 545 O O . LEU A 1 75 ? 0.586 4.787 4.496 1.00 87.06 75 LEU A O 1
ATOM 549 N N . ALA A 1 76 ? 2.676 5.309 3.862 1.00 84.25 76 ALA A N 1
ATOM 550 C CA . ALA A 1 76 ? 3.259 4.033 4.282 1.00 84.25 76 ALA A CA 1
ATOM 551 C C . ALA A 1 76 ? 3.176 3.805 5.808 1.00 84.25 76 ALA A C 1
ATOM 553 O O . ALA A 1 76 ? 3.108 2.663 6.254 1.00 84.25 76 ALA A O 1
ATOM 554 N N . LEU A 1 77 ? 3.118 4.882 6.601 1.00 86.56 77 LEU A N 1
ATOM 555 C CA . LEU A 1 77 ? 2.917 4.846 8.055 1.00 86.56 77 LEU A CA 1
ATOM 556 C C . LEU A 1 77 ? 1.446 4.703 8.487 1.00 86.56 77 LEU A C 1
ATOM 558 O O . LEU A 1 77 ? 1.164 4.709 9.686 1.00 86.56 77 LEU A O 1
ATOM 562 N N . ASN A 1 78 ? 0.493 4.587 7.555 1.00 89.06 78 ASN A N 1
ATOM 563 C CA . ASN A 1 78 ? -0.914 4.461 7.924 1.00 89.06 78 ASN A CA 1
ATOM 564 C C . ASN A 1 78 ? -1.141 3.208 8.805 1.00 89.06 78 ASN A C 1
ATOM 566 O O . ASN A 1 78 ? -0.755 2.106 8.399 1.00 89.06 78 ASN A O 1
ATOM 570 N N . PRO A 1 79 ? -1.816 3.328 9.967 1.00 89.75 79 PRO A N 1
ATOM 571 C CA . PRO A 1 79 ? -2.012 2.210 10.897 1.00 89.75 79 PRO A CA 1
ATOM 572 C C . PRO A 1 79 ? -2.734 1.003 10.287 1.00 89.75 79 PRO A C 1
ATOM 574 O O . PRO A 1 79 ? -2.531 -0.135 10.723 1.00 89.75 79 PRO A O 1
ATOM 577 N N . ASN A 1 80 ? -3.537 1.229 9.241 1.00 89.69 80 ASN A N 1
ATOM 578 C CA . ASN A 1 80 ? -4.216 0.165 8.509 1.00 89.69 80 ASN A CA 1
ATOM 579 C C . ASN A 1 80 ? -3.252 -0.777 7.781 1.00 89.69 80 ASN A C 1
ATOM 581 O O . ASN A 1 80 ? -3.616 -1.921 7.532 1.00 89.69 80 ASN A O 1
ATOM 585 N N . PHE A 1 81 ? -2.029 -0.338 7.468 1.00 88.81 81 PHE A N 1
ATOM 586 C CA . PHE A 1 81 ? -1.003 -1.204 6.882 1.00 88.81 81 PHE A CA 1
ATOM 587 C C . PHE A 1 81 ? -0.243 -2.029 7.922 1.00 88.81 81 PHE A C 1
ATOM 589 O O . PHE A 1 81 ? 0.559 -2.888 7.570 1.00 88.81 81 PHE A O 1
ATOM 596 N N . GLY A 1 82 ? -0.449 -1.768 9.219 1.00 85.06 82 GLY A N 1
ATOM 597 C CA . GLY A 1 82 ? 0.195 -2.535 10.286 1.00 85.06 82 GLY A CA 1
ATOM 598 C C . GLY A 1 82 ? 1.717 -2.466 10.310 1.00 85.06 82 GLY A C 1
ATOM 599 O O . GLY A 1 82 ? 2.341 -3.331 10.914 1.00 85.06 82 GLY A O 1
ATOM 600 N N . GLY A 1 83 ? 2.313 -1.492 9.618 1.00 82.88 83 GLY A N 1
ATOM 601 C CA . GLY A 1 83 ? 3.755 -1.430 9.406 1.00 82.88 83 GLY A CA 1
ATOM 602 C C . GLY A 1 83 ? 4.307 -2.531 8.491 1.00 82.88 83 GLY A C 1
ATOM 603 O O . GLY A 1 83 ? 5.522 -2.684 8.435 1.00 82.88 83 GLY A O 1
ATOM 604 N N . GLU A 1 84 ? 3.461 -3.285 7.783 1.00 84.62 84 GLU A N 1
ATOM 605 C CA . GLU A 1 84 ? 3.838 -4.365 6.858 1.00 84.62 84 GLU A CA 1
ATOM 606 C C . GLU A 1 84 ? 3.636 -3.921 5.409 1.00 84.62 84 GLU A C 1
ATOM 608 O O . GLU A 1 84 ? 2.769 -4.402 4.679 1.00 84.62 84 GLU A O 1
ATOM 613 N N . VAL A 1 85 ? 4.456 -2.955 5.017 1.00 86.12 85 VAL A N 1
ATOM 614 C CA . VAL A 1 85 ? 4.462 -2.368 3.682 1.00 86.12 85 VAL A CA 1
ATOM 615 C C . VAL A 1 85 ? 5.560 -2.991 2.811 1.00 86.12 85 VAL A C 1
ATOM 617 O O . VAL A 1 85 ? 6.686 -3.158 3.280 1.00 86.12 85 VAL A O 1
ATOM 620 N N . LEU A 1 86 ? 5.245 -3.306 1.551 1.00 87.69 86 LEU A N 1
ATOM 621 C CA . LEU A 1 86 ? 6.193 -3.799 0.538 1.00 87.69 86 LEU A CA 1
ATOM 622 C C . LEU A 1 86 ? 6.497 -2.725 -0.516 1.00 87.69 86 LEU A C 1
ATOM 624 O O . LEU A 1 8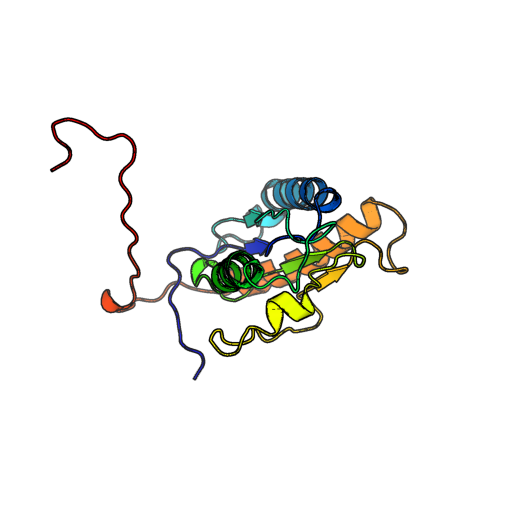6 ? 5.618 -2.337 -1.266 1.00 87.69 86 LEU A O 1
ATOM 628 N N . VAL A 1 87 ? 7.734 -2.252 -0.630 1.00 86.38 87 VAL A N 1
ATOM 629 C CA . VAL A 1 87 ? 8.144 -1.314 -1.687 1.00 86.38 87 VAL A CA 1
ATOM 630 C C . VAL A 1 87 ? 8.650 -2.078 -2.905 1.00 86.38 87 VAL A C 1
ATOM 632 O O . VAL A 1 87 ? 9.444 -3.001 -2.785 1.00 86.38 87 VAL A O 1
ATOM 635 N N . VAL A 1 88 ? 8.232 -1.666 -4.100 1.00 85.62 88 VAL A N 1
ATOM 636 C CA . VAL A 1 88 ? 8.668 -2.239 -5.382 1.00 85.62 88 VAL A CA 1
ATOM 637 C C . VAL A 1 88 ? 9.133 -1.073 -6.226 1.00 85.62 88 VAL A C 1
ATOM 639 O O . VAL A 1 88 ? 8.372 -0.139 -6.480 1.00 85.62 88 VAL A O 1
ATOM 642 N N . GLY A 1 89 ? 10.387 -1.126 -6.647 1.00 83.81 89 GLY A N 1
ATOM 643 C CA . GLY A 1 89 ? 11.011 -0.137 -7.520 1.00 83.81 89 GLY A CA 1
ATOM 644 C C . GLY A 1 89 ? 11.653 -0.807 -8.731 1.00 83.81 89 GLY A C 1
ATOM 645 O O . GLY A 1 89 ? 11.915 -2.007 -8.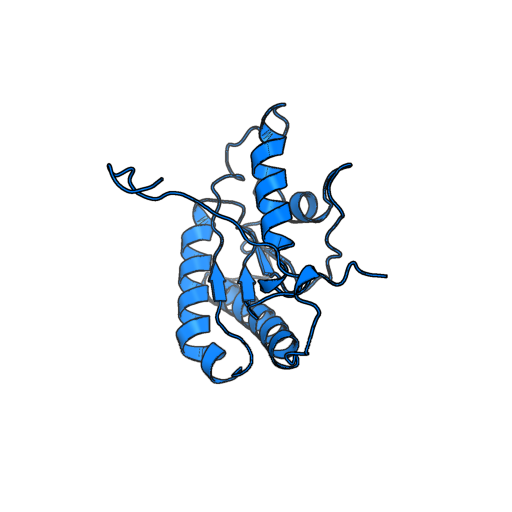705 1.00 83.81 89 GLY A O 1
ATOM 646 N N . LEU A 1 90 ? 11.933 -0.058 -9.800 1.00 80.12 90 LEU A N 1
ATOM 647 C CA . LEU A 1 90 ? 12.764 -0.576 -10.897 1.00 80.12 90 LEU A CA 1
ATOM 648 C C . LEU A 1 90 ? 14.210 -0.776 -10.452 1.00 80.12 90 LEU A C 1
ATOM 650 O O . LEU A 1 90 ? 14.822 -1.762 -10.831 1.00 80.12 90 LEU A O 1
ATOM 654 N N . GLY A 1 91 ? 14.749 0.152 -9.665 1.00 78.12 91 GLY A N 1
ATOM 655 C CA . GLY A 1 91 ? 16.156 0.260 -9.285 1.00 78.12 91 GLY A CA 1
ATOM 656 C C . GLY A 1 91 ? 16.857 1.496 -9.863 1.00 78.12 91 GLY A C 1
ATOM 657 O O . GLY A 1 91 ? 17.821 1.973 -9.272 1.00 78.12 91 GLY A O 1
ATOM 658 N N . CYS A 1 92 ? 16.354 2.078 -10.958 1.00 75.50 92 CYS A N 1
ATOM 659 C CA . CYS A 1 92 ? 16.968 3.227 -11.649 1.00 75.50 92 CYS A CA 1
ATOM 660 C C . CYS A 1 92 ? 16.340 4.602 -11.327 1.00 75.50 92 CYS A C 1
ATOM 662 O O . CYS A 1 92 ? 16.752 5.631 -11.867 1.00 75.50 92 CYS A O 1
ATOM 664 N N . GLU A 1 93 ? 15.344 4.638 -10.447 1.00 76.06 93 GLU A N 1
ATOM 665 C CA . GLU A 1 93 ? 14.632 5.853 -10.035 1.00 76.06 93 GLU A CA 1
ATOM 666 C C . GLU A 1 93 ? 15.496 6.884 -9.282 1.00 76.06 93 GLU A C 1
ATOM 668 O O . GLU A 1 93 ? 16.457 6.571 -8.579 1.00 76.06 93 GLU A O 1
ATOM 673 N N . LYS A 1 94 ? 15.103 8.159 -9.380 1.00 76.62 94 LYS A N 1
ATOM 674 C CA . LYS A 1 94 ? 15.684 9.279 -8.622 1.00 76.62 94 LYS A CA 1
ATOM 675 C C . LYS A 1 94 ? 15.227 9.306 -7.163 1.00 76.62 94 LYS A C 1
ATOM 677 O O . LYS A 1 94 ? 16.012 9.691 -6.297 1.00 76.62 94 LYS A O 1
ATOM 682 N N . LEU A 1 95 ? 13.978 8.924 -6.890 1.00 77.38 95 LEU A N 1
ATOM 683 C CA . LEU A 1 95 ? 13.498 8.681 -5.530 1.00 77.38 95 LEU A CA 1
ATOM 684 C C . LEU A 1 95 ? 13.689 7.201 -5.215 1.00 77.38 95 LEU A C 1
ATOM 686 O O . LEU A 1 95 ? 12.824 6.383 -5.500 1.00 77.38 95 LEU A O 1
ATOM 690 N N . GLN A 1 96 ? 14.851 6.868 -4.665 1.00 78.88 96 GLN A N 1
ATOM 691 C CA . GLN A 1 96 ? 15.141 5.503 -4.242 1.00 78.88 96 GLN A CA 1
ATOM 692 C C . GLN A 1 96 ? 14.269 5.119 -3.029 1.00 78.88 96 GLN A C 1
ATOM 694 O O . GLN A 1 96 ? 14.075 5.966 -2.146 1.00 78.88 96 GLN A O 1
ATOM 699 N N . PRO A 1 97 ? 13.77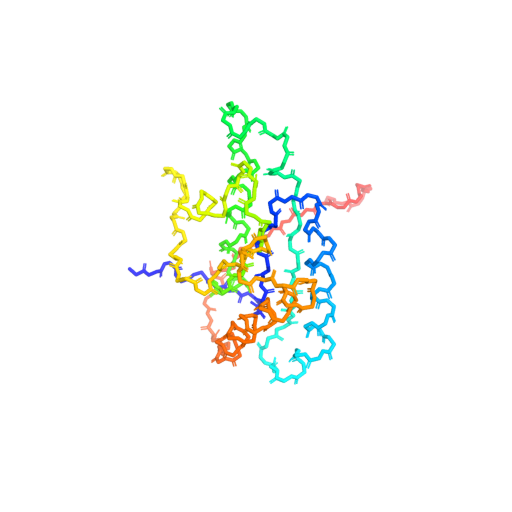6 3.868 -2.948 1.00 79.06 97 PRO A N 1
ATOM 700 C CA . PRO A 1 97 ? 13.021 3.356 -1.802 1.00 79.06 97 PRO A CA 1
ATOM 701 C C . PRO A 1 97 ? 13.679 3.645 -0.451 1.00 79.06 97 PRO A C 1
ATOM 703 O O . PRO A 1 97 ? 13.009 4.048 0.491 1.00 79.06 97 PRO A O 1
ATOM 706 N N . GLU A 1 98 ? 15.004 3.545 -0.362 1.00 79.25 98 GLU A N 1
ATOM 707 C CA . GLU A 1 98 ? 15.754 3.802 0.871 1.00 79.25 98 GLU A CA 1
ATOM 708 C C . GLU A 1 98 ? 15.581 5.245 1.334 1.00 79.25 98 GLU A C 1
ATOM 710 O O . GLU A 1 98 ? 15.388 5.498 2.518 1.00 79.25 98 GLU A O 1
ATOM 715 N N . ARG A 1 99 ? 15.594 6.198 0.396 1.00 77.69 99 ARG A N 1
ATOM 716 C CA . ARG A 1 99 ? 15.364 7.613 0.703 1.00 77.69 99 ARG A CA 1
ATOM 717 C C . ARG A 1 99 ? 13.929 7.852 1.157 1.00 77.69 99 ARG A C 1
ATOM 719 O O . ARG A 1 99 ? 13.710 8.699 2.017 1.00 77.69 99 ARG A O 1
ATOM 726 N N . LEU A 1 100 ? 12.962 7.130 0.585 1.00 77.31 100 LEU A N 1
ATOM 727 C CA . LEU A 1 100 ? 11.585 7.187 1.062 1.00 77.31 100 LEU A CA 1
ATOM 728 C C . LEU A 1 100 ? 11.511 6.666 2.498 1.00 77.31 100 LEU A C 1
ATOM 730 O O . LEU A 1 100 ? 10.899 7.323 3.320 1.00 77.31 100 LEU A O 1
ATOM 734 N N . LEU A 1 101 ? 12.158 5.548 2.828 1.00 77.50 101 LEU A N 1
ATOM 735 C CA . LEU A 1 101 ? 12.031 4.895 4.137 1.00 77.50 101 LEU A CA 1
ATOM 736 C C . LEU A 1 101 ? 12.879 5.538 5.250 1.00 77.50 101 LEU A C 1
ATOM 738 O O . LEU A 1 101 ? 12.492 5.472 6.413 1.00 77.50 101 LEU A O 1
ATOM 742 N N . GLN A 1 102 ? 13.979 6.220 4.914 1.00 75.75 102 GLN A N 1
ATOM 743 C CA . GLN A 1 102 ? 14.830 6.953 5.869 1.00 75.75 102 GLN A CA 1
ATOM 744 C C . GLN A 1 102 ? 14.119 8.116 6.583 1.00 75.75 102 GLN A C 1
ATOM 746 O O . GLN A 1 102 ? 14.622 8.605 7.592 1.00 75.75 102 GLN A O 1
ATOM 751 N N . GLY A 1 103 ? 12.956 8.550 6.092 1.00 69.88 103 GLY A N 1
ATOM 752 C CA . GLY A 1 103 ? 12.213 9.659 6.682 1.00 69.88 103 GLY A CA 1
ATOM 753 C C . GLY A 1 103 ? 12.866 11.019 6.425 1.00 69.88 103 GLY A C 1
ATOM 754 O O . GLY A 1 103 ? 13.733 11.189 5.568 1.00 69.88 103 GLY A O 1
ATOM 755 N N . THR A 1 104 ? 12.397 12.028 7.150 1.00 70.00 104 THR A N 1
ATOM 756 C CA . THR A 1 104 ? 12.926 13.405 7.115 1.00 70.00 104 THR A CA 1
ATOM 757 C C . THR A 1 104 ? 13.089 13.887 8.559 1.00 70.00 104 THR A C 1
ATOM 759 O O . THR A 1 104 ? 12.604 13.205 9.455 1.00 70.00 104 THR A O 1
ATOM 762 N N . PRO A 1 105 ? 13.724 15.038 8.848 1.00 70.50 105 PRO A N 1
ATOM 763 C CA . PRO A 1 105 ? 13.830 15.524 10.230 1.00 70.50 105 PRO A CA 1
ATOM 764 C C . PRO A 1 105 ? 12.486 15.583 10.980 1.00 70.50 105 PRO A C 1
ATOM 766 O O . PRO A 1 105 ? 12.447 15.369 12.187 1.00 70.50 105 PRO A O 1
ATOM 769 N N . ASP A 1 106 ? 11.389 15.795 10.247 1.00 72.12 106 ASP A N 1
ATOM 770 C CA . ASP A 1 106 ? 10.031 15.908 10.788 1.00 72.12 106 ASP A CA 1
ATOM 771 C C . ASP A 1 106 ? 9.234 14.589 10.742 1.00 72.12 106 ASP A C 1
ATOM 773 O O . ASP A 1 106 ? 8.072 14.552 11.149 1.00 72.12 106 ASP A O 1
ATOM 777 N N . VAL A 1 107 ? 9.804 13.514 10.187 1.00 73.31 107 VAL A N 1
ATOM 778 C CA . VAL A 1 107 ? 9.093 12.257 9.919 1.00 73.31 107 VAL A CA 1
ATOM 779 C C . VAL A 1 107 ? 9.968 11.069 10.290 1.00 73.31 107 VAL A C 1
ATOM 781 O O . VAL A 1 107 ? 11.053 10.893 9.738 1.00 73.31 107 VAL A O 1
ATOM 784 N N . GLN A 1 108 ? 9.468 10.243 11.206 1.00 75.31 108 GLN A N 1
ATOM 785 C CA . GLN A 1 108 ? 10.200 9.098 11.742 1.00 75.31 108 GLN A CA 1
ATOM 786 C C . GLN A 1 108 ? 10.599 8.105 10.639 1.00 75.31 108 GLN A C 1
ATOM 788 O O . GLN A 1 108 ? 9.774 7.804 9.781 1.00 75.31 108 GLN A O 1
ATOM 793 N N . PRO A 1 109 ? 11.826 7.561 10.666 1.00 77.81 109 PRO A N 1
ATOM 794 C CA . PRO A 1 109 ? 12.239 6.531 9.724 1.00 77.81 109 PRO A CA 1
ATOM 795 C C . PRO A 1 109 ? 11.397 5.262 9.891 1.00 77.81 109 PRO A C 1
ATOM 797 O O . PRO A 1 109 ? 11.070 4.845 11.003 1.00 77.81 109 PRO A O 1
ATOM 800 N N . ILE A 1 110 ? 11.111 4.601 8.773 1.00 75.12 110 ILE A N 1
ATOM 801 C CA . ILE A 1 110 ? 10.525 3.263 8.753 1.00 75.12 110 ILE A CA 1
ATOM 802 C C . ILE A 1 110 ? 11.687 2.279 8.785 1.00 75.12 110 ILE A C 1
ATOM 804 O O . ILE A 1 110 ? 12.469 2.218 7.838 1.00 75.12 110 ILE A O 1
ATOM 808 N N . THR A 1 111 ? 11.819 1.505 9.864 1.00 68.69 111 THR A N 1
ATOM 809 C CA . THR A 1 111 ? 12.837 0.449 9.932 1.00 68.69 111 THR A CA 1
ATOM 810 C C . THR A 1 111 ? 12.587 -0.563 8.816 1.00 68.69 111 THR A C 1
ATOM 812 O O . THR A 1 111 ? 11.474 -1.075 8.652 1.00 68.69 111 THR A O 1
ATOM 815 N N . VAL A 1 112 ? 13.621 -0.801 8.015 1.00 62.38 112 VAL A N 1
ATOM 816 C CA . VAL A 1 112 ? 13.561 -1.660 6.837 1.00 62.38 112 VAL A CA 1
ATOM 817 C C . VAL A 1 112 ? 14.302 -2.944 7.162 1.00 62.38 112 VAL A C 1
ATOM 819 O O . VAL A 1 112 ? 15.516 -2.913 7.340 1.00 62.38 112 VAL A O 1
ATOM 822 N N . ASP A 1 113 ? 13.580 -4.057 7.230 1.00 64.31 113 ASP A N 1
ATOM 823 C CA . ASP A 1 113 ? 14.202 -5.362 7.018 1.00 64.31 113 ASP A CA 1
ATOM 824 C C . ASP A 1 113 ? 14.378 -5.552 5.506 1.00 64.31 113 ASP A C 1
ATOM 826 O O . ASP A 1 113 ? 13.534 -5.094 4.730 1.00 64.31 113 ASP A O 1
ATOM 830 N N . GLU A 1 114 ? 15.441 -6.234 5.073 1.00 58.78 114 GLU A N 1
ATOM 831 C CA . GLU A 1 114 ? 15.764 -6.454 3.647 1.00 58.78 114 GLU A CA 1
ATOM 832 C C . GLU A 1 114 ? 14.571 -6.998 2.831 1.00 58.78 114 GLU A C 1
ATOM 834 O O . GLU A 1 114 ? 14.434 -6.703 1.647 1.00 58.78 114 GLU A O 1
ATOM 839 N N . ASN A 1 115 ? 13.627 -7.682 3.485 1.00 66.94 115 ASN A N 1
ATOM 840 C CA . ASN A 1 115 ? 12.413 -8.234 2.879 1.00 66.94 115 ASN A CA 1
ATOM 841 C C . ASN A 1 115 ? 11.304 -7.204 2.588 1.00 66.94 115 ASN A C 1
ATOM 843 O O . ASN A 1 115 ? 10.184 -7.606 2.295 1.00 66.94 115 ASN A O 1
ATOM 847 N N . ARG A 1 116 ? 11.554 -5.894 2.689 1.00 78.25 116 ARG A N 1
ATOM 848 C CA . ARG A 1 116 ? 10.544 -4.850 2.412 1.00 78.25 116 ARG A CA 1
ATOM 849 C C . ARG A 1 116 ? 10.726 -4.144 1.077 1.00 78.25 116 ARG A C 1
ATOM 851 O O . ARG A 1 116 ? 9.882 -3.323 0.730 1.00 78.25 116 ARG A O 1
ATOM 858 N N . ILE A 1 117 ? 11.809 -4.407 0.346 1.00 85.25 117 ILE A N 1
ATOM 859 C CA . ILE A 1 117 ? 12.100 -3.744 -0.929 1.00 85.25 117 ILE A CA 1
ATOM 860 C C . ILE A 1 117 ? 12.377 -4.799 -1.997 1.00 85.25 117 ILE A C 1
ATOM 862 O O . ILE A 1 117 ? 13.310 -5.585 -1.872 1.00 85.25 117 ILE A O 1
ATOM 866 N N . VAL A 1 118 ? 11.616 -4.768 -3.089 1.00 87.62 118 VAL A N 1
ATOM 867 C CA . VAL A 1 118 ? 11.870 -5.568 -4.292 1.00 87.62 118 VAL A CA 1
ATOM 868 C C . VAL A 1 118 ? 12.301 -4.646 -5.429 1.00 87.62 118 VAL A C 1
ATOM 870 O O . VAL A 1 118 ? 11.601 -3.699 -5.792 1.00 87.62 118 VAL A O 1
ATOM 873 N N . ARG A 1 119 ? 13.474 -4.924 -6.004 1.00 88.19 119 ARG A N 1
ATOM 874 C CA . ARG A 1 119 ? 14.043 -4.178 -7.134 1.00 88.19 119 ARG A CA 1
ATOM 875 C C . ARG A 1 119 ? 13.873 -4.983 -8.415 1.00 88.19 119 ARG A C 1
ATOM 877 O O . ARG A 1 119 ? 14.484 -6.033 -8.576 1.00 88.19 119 ARG A O 1
ATOM 884 N N . LEU A 1 120 ? 13.045 -4.506 -9.339 1.00 86.00 120 LEU A N 1
ATOM 885 C CA . LEU A 1 120 ? 12.676 -5.273 -10.530 1.00 86.00 120 LEU A CA 1
ATOM 886 C C . LEU A 1 120 ? 13.850 -5.481 -11.493 1.00 86.00 120 LEU A C 1
ATOM 888 O O . LEU A 1 120 ? 13.967 -6.564 -12.047 1.00 86.00 120 LEU A O 1
ATOM 892 N N . GLN A 1 121 ? 14.735 -4.494 -11.665 1.00 84.62 121 GLN A N 1
ATOM 893 C CA . GLN A 1 121 ? 15.905 -4.580 -12.557 1.00 84.62 121 GLN A CA 1
ATOM 894 C C . GLN A 1 121 ? 17.173 -5.094 -11.859 1.00 84.62 121 GLN A C 1
ATOM 896 O O . GLN A 1 121 ? 18.278 -4.843 -12.332 1.00 84.62 121 GLN A O 1
ATOM 901 N N . ASP A 1 122 ? 17.027 -5.779 -10.727 1.00 86.31 122 ASP A N 1
ATOM 902 C CA . ASP A 1 122 ? 18.130 -6.523 -10.123 1.00 86.31 122 ASP A CA 1
ATOM 903 C C . ASP A 1 122 ? 18.596 -7.644 -11.074 1.00 86.31 122 ASP A C 1
ATOM 905 O O . ASP A 1 122 ? 17.774 -8.297 -11.723 1.00 86.31 122 ASP A O 1
ATOM 909 N N . GLU A 1 123 ? 19.908 -7.875 -11.156 1.00 86.19 123 GLU A N 1
ATOM 910 C CA . GLU A 1 123 ? 20.526 -8.886 -12.024 1.00 86.19 123 GLU A CA 1
ATOM 911 C C . GLU A 1 123 ? 20.016 -10.305 -11.731 1.00 86.19 123 GLU A C 1
ATOM 913 O O . GLU A 1 123 ? 20.024 -11.162 -12.617 1.00 86.19 123 GLU A O 1
ATOM 918 N N . LYS A 1 124 ? 19.513 -10.552 -10.512 1.00 86.12 124 LYS A N 1
ATOM 919 C CA . LYS A 1 124 ? 18.887 -11.830 -10.140 1.00 86.12 124 LYS A CA 1
ATOM 920 C C . LYS A 1 124 ? 17.590 -12.126 -10.910 1.00 86.12 124 LYS A C 1
ATOM 922 O O . LYS A 1 124 ? 17.158 -13.279 -10.953 1.00 86.12 124 LYS A O 1
ATOM 927 N N . HIS A 1 125 ? 16.943 -11.120 -11.503 1.00 88.69 125 HIS A N 1
ATOM 928 C CA . HIS A 1 125 ? 15.668 -11.284 -12.199 1.00 88.69 125 HIS A CA 1
ATOM 929 C C . HIS A 1 125 ? 15.844 -11.503 -13.700 1.00 88.69 125 HIS A C 1
ATOM 931 O O . HIS A 1 125 ? 16.156 -10.588 -14.461 1.00 88.69 125 HIS A O 1
ATOM 937 N N . VAL A 1 126 ? 15.520 -12.713 -14.157 1.00 89.06 126 VAL A N 1
ATOM 938 C CA . VAL A 1 126 ? 15.504 -13.048 -15.585 1.00 89.06 126 VAL A CA 1
ATOM 939 C C . VAL A 1 126 ? 14.065 -13.051 -16.107 1.00 89.06 126 VAL A C 1
ATOM 941 O O . VAL A 1 126 ? 13.329 -14.030 -15.986 1.00 89.06 126 VAL A O 1
ATOM 944 N N . GLY A 1 127 ? 13.667 -11.929 -16.712 1.00 87.44 127 GLY A N 1
ATOM 945 C CA . GLY A 1 127 ? 12.354 -11.747 -17.337 1.00 87.44 127 GLY A CA 1
ATOM 946 C C . GLY A 1 127 ? 11.221 -11.387 -16.367 1.00 87.44 127 GLY A C 1
ATOM 947 O O . GLY A 1 127 ? 11.359 -11.433 -15.147 1.00 87.44 127 GLY A O 1
ATOM 948 N N . PHE A 1 128 ? 10.064 -11.025 -16.930 1.00 88.88 128 PHE A N 1
ATOM 949 C CA . PHE A 1 128 ? 8.919 -10.506 -16.169 1.00 88.88 128 PHE A CA 1
ATOM 950 C C . PHE A 1 128 ? 8.376 -11.492 -15.123 1.00 88.88 128 PHE A C 1
ATOM 952 O O . PHE A 1 128 ? 8.030 -11.093 -14.016 1.00 88.88 128 PHE A O 1
ATOM 959 N N . GLN A 1 129 ? 8.329 -12.787 -15.447 1.00 91.06 129 GLN A N 1
ATOM 960 C CA . GLN A 1 129 ? 7.798 -13.801 -14.530 1.00 91.06 129 GLN A CA 1
ATOM 961 C C . GLN A 1 129 ? 8.674 -13.981 -13.286 1.00 91.06 129 GLN A C 1
ATOM 963 O O . GLN A 1 129 ? 8.135 -14.159 -12.198 1.00 91.06 129 GLN A O 1
ATOM 968 N N . ALA A 1 130 ? 10.002 -13.876 -13.420 1.00 92.19 130 ALA A N 1
ATOM 969 C CA . ALA A 1 130 ? 10.907 -13.929 -12.274 1.00 92.19 130 ALA A CA 1
ATOM 970 C C . ALA A 1 130 ? 10.675 -12.742 -11.329 1.00 92.19 130 ALA A C 1
ATOM 972 O O . ALA A 1 130 ? 10.617 -12.927 -10.118 1.00 92.19 130 ALA A O 1
ATOM 973 N N . MET A 1 131 ? 10.457 -11.545 -11.887 1.00 91.00 131 MET A N 1
ATOM 974 C CA . MET A 1 131 ? 10.129 -10.351 -11.105 1.00 91.00 131 MET A CA 1
ATOM 975 C C . MET A 1 131 ? 8.806 -10.521 -10.351 1.00 91.00 131 MET A C 1
ATOM 977 O O . MET A 1 131 ? 8.742 -10.276 -9.153 1.00 91.00 131 MET A O 1
ATOM 981 N N . VAL A 1 132 ? 7.749 -10.980 -11.032 1.00 91.56 132 VAL A N 1
ATOM 982 C CA . VAL A 1 132 ? 6.440 -11.219 -10.401 1.00 91.56 132 VAL A CA 1
ATOM 983 C C . VAL A 1 132 ? 6.539 -12.275 -9.300 1.00 91.56 132 VAL A C 1
ATOM 985 O O . VAL A 1 132 ? 5.959 -12.090 -8.233 1.00 91.56 132 VAL A O 1
ATOM 988 N N . ALA A 1 133 ? 7.291 -13.354 -9.529 1.00 92.38 133 ALA A N 1
ATOM 989 C CA . ALA A 1 133 ? 7.492 -14.403 -8.537 1.00 92.38 133 ALA A CA 1
ATOM 990 C C . ALA A 1 133 ? 8.198 -13.889 -7.270 1.00 92.38 133 ALA A C 1
ATOM 992 O O . ALA A 1 133 ? 7.765 -14.240 -6.174 1.00 92.38 133 ALA A O 1
ATOM 993 N N . ASP A 1 134 ? 9.217 -13.029 -7.400 1.00 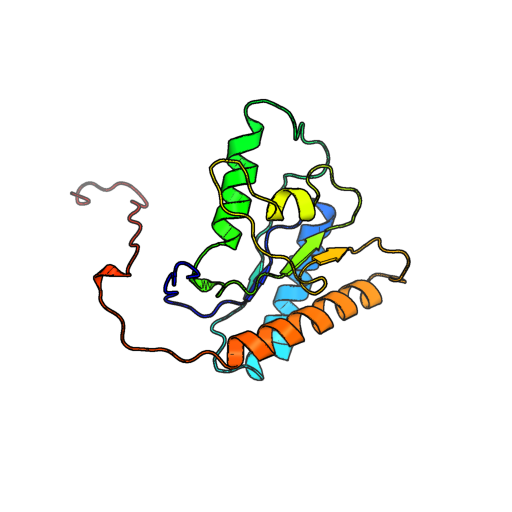92.25 134 ASP A N 1
ATOM 994 C CA . ASP A 1 134 ? 9.907 -12.420 -6.249 1.00 92.25 134 ASP A CA 1
ATOM 995 C C . ASP A 1 134 ? 8.944 -11.547 -5.430 1.00 92.25 134 ASP A C 1
ATOM 997 O O . ASP A 1 134 ? 8.838 -11.699 -4.213 1.00 92.25 134 ASP A O 1
ATOM 1001 N N . ILE A 1 135 ? 8.146 -10.704 -6.101 1.00 91.62 135 ILE A N 1
ATOM 1002 C CA . ILE A 1 135 ? 7.150 -9.857 -5.424 1.00 91.62 135 ILE A CA 1
ATOM 1003 C C . ILE A 1 135 ? 6.123 -10.718 -4.681 1.00 91.62 135 ILE A C 1
ATOM 1005 O O . ILE A 1 135 ? 5.802 -10.424 -3.533 1.00 91.62 135 ILE A O 1
ATOM 1009 N N . LEU A 1 136 ? 5.608 -11.779 -5.311 1.00 93.06 136 LEU A N 1
ATOM 1010 C CA . LEU A 1 136 ? 4.621 -12.665 -4.689 1.00 93.06 136 LEU A CA 1
ATOM 1011 C C . LEU A 1 136 ? 5.204 -13.422 -3.494 1.00 93.06 136 LEU A C 1
ATOM 1013 O O . LEU A 1 136 ? 4.533 -13.525 -2.470 1.00 93.06 136 LEU A O 1
ATOM 1017 N N . ALA A 1 137 ? 6.445 -13.905 -3.594 1.00 93.12 137 ALA A N 1
ATOM 1018 C CA . ALA A 1 137 ? 7.117 -14.596 -2.499 1.00 93.12 137 ALA A CA 1
ATOM 1019 C C . ALA A 1 137 ? 7.290 -13.679 -1.280 1.00 93.12 137 ALA A C 1
ATOM 1021 O O . ALA A 1 137 ? 6.994 -14.075 -0.151 1.00 93.12 137 ALA A O 1
ATOM 1022 N N . VAL A 1 138 ? 7.712 -12.433 -1.506 1.00 91.88 138 VAL A N 1
ATOM 1023 C CA . VAL A 1 138 ? 7.837 -11.435 -0.440 1.00 91.88 138 VAL A CA 1
ATOM 1024 C C . VAL A 1 138 ? 6.460 -11.059 0.116 1.00 91.88 138 VAL A C 1
ATOM 1026 O O . VAL A 1 138 ? 6.260 -11.082 1.332 1.00 91.88 138 VAL A O 1
ATOM 1029 N N . ALA A 1 139 ? 5.478 -10.792 -0.748 1.00 91.88 139 ALA A N 1
ATOM 1030 C CA . ALA A 1 139 ? 4.109 -10.483 -0.340 1.00 91.88 139 ALA A CA 1
ATOM 1031 C C . ALA A 1 139 ? 3.502 -11.594 0.530 1.00 91.88 139 ALA A C 1
ATOM 1033 O O . ALA A 1 139 ? 2.858 -11.302 1.535 1.00 91.88 139 ALA A O 1
ATOM 1034 N N . GLU A 1 140 ? 3.757 -12.864 0.212 1.00 93.12 140 GLU A N 1
ATOM 1035 C CA . GLU A 1 140 ? 3.275 -13.996 1.003 1.00 93.12 140 GLU A CA 1
ATOM 1036 C C . GLU A 1 140 ? 3.824 -13.973 2.439 1.00 93.12 140 GLU A C 1
ATOM 1038 O O . GLU A 1 140 ? 3.079 -14.205 3.393 1.00 93.12 140 GLU A O 1
ATOM 1043 N N . GLN A 1 141 ? 5.092 -13.597 2.633 1.00 92.44 141 GLN A N 1
ATOM 1044 C CA . GLN A 1 141 ? 5.668 -13.435 3.973 1.00 92.44 141 GLN A CA 1
ATOM 1045 C C . GLN A 1 141 ? 4.984 -12.313 4.768 1.00 92.44 141 GLN A C 1
ATOM 1047 O O . GLN A 1 141 ? 4.717 -12.475 5.962 1.00 92.44 141 GLN A O 1
ATOM 1052 N N . HIS A 1 142 ? 4.679 -11.184 4.123 1.00 90.50 142 HIS A N 1
ATOM 1053 C CA . HIS A 1 142 ? 3.936 -10.087 4.749 1.00 90.50 142 HIS A CA 1
ATOM 1054 C C . HIS A 1 142 ? 2.512 -10.507 5.118 1.00 90.50 142 HIS A C 1
ATOM 1056 O O . HIS A 1 142 ? 2.077 -10.286 6.248 1.00 90.50 142 HIS A O 1
ATOM 1062 N N . LEU A 1 143 ? 1.806 -11.174 4.203 1.00 92.44 143 LEU A N 1
ATOM 1063 C CA . LEU A 1 143 ? 0.456 -11.678 4.437 1.00 92.44 143 LEU A CA 1
ATOM 1064 C C . LEU A 1 143 ? 0.422 -12.678 5.596 1.00 92.44 143 LEU A C 1
ATOM 1066 O O . LEU A 1 143 ? -0.459 -12.593 6.446 1.00 92.44 143 LEU A O 1
ATOM 1070 N N . GLN A 1 144 ? 1.414 -13.566 5.708 1.00 93.19 144 GLN A N 1
ATOM 1071 C CA . GLN A 1 144 ? 1.535 -14.480 6.846 1.00 93.19 144 GLN A CA 1
ATOM 1072 C C . GLN A 1 144 ? 1.685 -13.746 8.185 1.00 93.19 144 GLN A C 1
ATOM 1074 O O . GLN A 1 144 ? 1.118 -14.196 9.182 1.00 93.19 144 GLN A O 1
ATOM 1079 N N . ARG A 1 145 ? 2.434 -12.634 8.234 1.00 91.25 145 ARG A N 1
ATOM 1080 C CA . ARG A 1 145 ? 2.576 -11.810 9.448 1.00 91.25 145 ARG A CA 1
ATOM 1081 C C . ARG A 1 145 ? 1.291 -11.049 9.759 1.00 91.25 145 ARG A C 1
ATOM 1083 O O . ARG A 1 145 ? 0.796 -11.133 10.882 1.00 91.25 145 ARG A O 1
ATOM 1090 N N . LEU A 1 146 ? 0.706 -10.389 8.760 1.00 91.31 146 LEU A N 1
ATOM 1091 C CA . LEU A 1 146 ? -0.564 -9.673 8.892 1.00 91.31 146 LEU A CA 1
ATOM 1092 C C . LEU A 1 146 ? -1.695 -10.604 9.338 1.00 91.31 146 LEU A C 1
ATOM 1094 O O . LEU A 1 146 ? -2.491 -10.225 10.193 1.00 91.31 146 LEU A O 1
ATOM 1098 N N . ASN A 1 147 ? -1.728 -11.840 8.841 1.00 94.81 147 ASN A N 1
ATOM 1099 C CA . ASN A 1 147 ? -2.759 -12.814 9.184 1.00 94.81 147 ASN A CA 1
ATOM 1100 C C . ASN A 1 147 ? -2.695 -13.290 10.647 1.00 94.81 147 ASN A C 1
ATOM 1102 O O . ASN A 1 147 ? -3.659 -13.860 11.150 1.00 94.81 147 ASN A O 1
ATOM 1106 N N . ARG A 1 148 ? -1.582 -13.064 11.357 1.00 94.19 148 ARG A N 1
ATOM 1107 C CA . ARG A 1 148 ? -1.467 -13.383 12.793 1.00 94.19 148 ARG A CA 1
ATOM 1108 C C . ARG A 1 148 ? -2.049 -12.298 13.698 1.00 94.19 148 ARG A C 1
ATOM 1110 O O . ARG A 1 148 ? -2.190 -12.536 14.894 1.00 94.19 148 ARG A O 1
ATOM 1117 N N . ARG A 1 149 ? -2.362 -11.115 13.160 1.00 91.75 149 ARG A N 1
ATOM 1118 C CA . ARG A 1 149 ? -2.914 -9.998 13.935 1.00 91.75 149 ARG A CA 1
ATOM 1119 C C . ARG A 1 149 ? -4.360 -10.294 14.325 1.00 91.75 149 ARG A C 1
ATOM 1121 O O . ARG A 1 149 ? -5.118 -10.857 13.539 1.00 91.75 149 ARG A O 1
ATOM 1128 N N . GLN A 1 150 ? -4.735 -9.886 15.531 1.00 90.38 150 GLN A N 1
ATOM 1129 C CA . GLN A 1 150 ? -6.100 -9.987 16.039 1.00 90.38 150 GLN A CA 1
ATOM 1130 C C . GLN A 1 150 ? -6.591 -8.604 16.456 1.00 90.38 150 GLN A C 1
ATOM 1132 O O . GLN A 1 150 ? -5.798 -7.727 16.799 1.00 90.38 150 GLN A O 1
ATOM 1137 N N . ARG A 1 151 ? -7.906 -8.395 16.370 1.00 90.62 151 ARG A N 1
ATOM 1138 C CA . ARG A 1 151 ? -8.537 -7.156 16.829 1.00 90.62 151 ARG A CA 1
ATOM 1139 C C . ARG A 1 151 ? -8.606 -7.170 18.351 1.00 90.62 151 ARG A C 1
ATOM 1141 O O . ARG A 1 151 ? -8.941 -8.190 18.944 1.00 90.62 151 ARG A O 1
ATOM 1148 N N . GLU A 1 152 ? -8.350 -6.019 18.952 1.00 92.69 152 GLU A N 1
ATOM 1149 C CA . GLU A 1 152 ? -8.427 -5.815 20.395 1.00 92.69 152 GLU A CA 1
ATOM 1150 C C . GLU A 1 152 ? -9.344 -4.629 20.696 1.00 92.69 152 GLU A C 1
ATOM 1152 O O . GLU A 1 152 ? -9.493 -3.715 19.880 1.00 92.69 152 GLU A O 1
ATOM 1157 N N . THR A 1 153 ? -9.981 -4.651 21.866 1.00 94.75 153 THR A N 1
ATOM 1158 C CA . THR A 1 153 ? -10.767 -3.511 22.344 1.00 94.75 153 THR A CA 1
ATOM 1159 C C . THR A 1 153 ? -9.821 -2.382 22.724 1.00 94.75 153 THR A C 1
ATOM 1161 O O . THR A 1 153 ? -8.973 -2.552 23.597 1.00 94.75 153 THR A O 1
ATOM 1164 N N . VAL A 1 154 ? -9.998 -1.220 22.100 1.00 93.56 154 VAL A N 1
ATOM 1165 C CA . VAL A 1 154 ? -9.168 -0.031 22.321 1.00 93.56 154 VAL A CA 1
ATOM 1166 C C . VAL A 1 154 ? -10.044 1.177 22.652 1.00 93.56 154 VAL A C 1
ATOM 1168 O O . VAL A 1 154 ? -11.215 1.207 22.255 1.00 93.56 154 VAL A O 1
ATOM 1171 N N . PRO A 1 155 ? -9.525 2.179 23.380 1.00 94.69 155 PRO A N 1
ATOM 1172 C CA . PRO A 1 155 ? -10.255 3.415 23.626 1.00 94.69 155 PRO A CA 1
ATOM 1173 C C . PRO A 1 155 ? -10.633 4.122 22.317 1.00 94.69 155 PRO A C 1
ATOM 1175 O O . PRO A 1 155 ? -9.845 4.179 21.377 1.00 94.69 155 PRO A O 1
ATOM 1178 N N . ALA A 1 156 ? -11.811 4.751 22.275 1.00 93.00 156 ALA A N 1
ATOM 1179 C CA . ALA A 1 156 ? -12.229 5.544 21.115 1.00 93.00 156 ALA A CA 1
ATOM 1180 C C . ALA A 1 156 ? -11.305 6.749 20.835 1.00 93.00 156 ALA A C 1
ATOM 1182 O O . ALA A 1 156 ? -11.316 7.275 19.727 1.00 93.00 156 ALA A O 1
ATOM 1183 N N . SER A 1 157 ? -10.486 7.164 21.811 1.00 94.88 157 SER A N 1
ATOM 1184 C CA . SER A 1 157 ? -9.469 8.214 21.653 1.00 94.88 157 SER A CA 1
ATOM 1185 C C . SER A 1 157 ? -8.368 7.865 20.651 1.00 94.88 157 SER A C 1
ATOM 1187 O O . SER A 1 157 ? -7.657 8.760 20.211 1.00 94.88 157 SER A O 1
ATOM 1189 N N . GLU A 1 158 ? -8.235 6.592 20.278 1.00 91.81 158 GLU A N 1
ATOM 1190 C CA . GLU A 1 158 ? -7.278 6.132 19.269 1.00 91.81 158 GLU A CA 1
ATOM 1191 C C . GLU A 1 158 ? -7.770 6.357 17.828 1.00 91.81 158 GLU A C 1
ATOM 1193 O O . GLU A 1 158 ? -7.023 6.158 16.868 1.00 91.81 158 GLU A O 1
ATOM 1198 N N . LEU A 1 1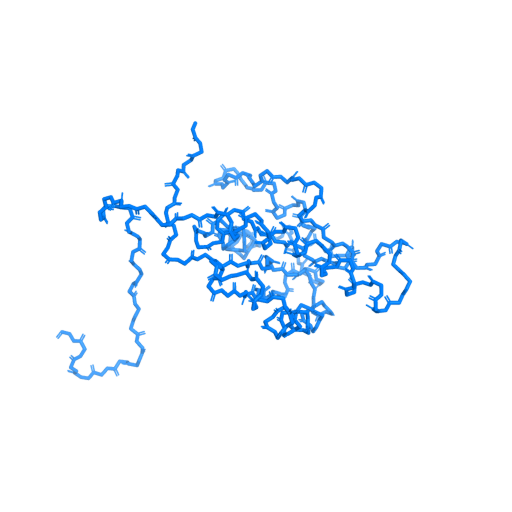59 ? -9.034 6.757 17.643 1.00 90.56 159 LEU A N 1
ATOM 1199 C CA . LEU A 1 159 ? -9.597 6.997 16.319 1.00 90.56 159 LEU A CA 1
ATOM 1200 C C . LEU A 1 159 ? -9.107 8.324 15.731 1.00 90.56 159 LEU A C 1
ATOM 1202 O O . LEU A 1 159 ? -9.254 9.389 16.327 1.00 90.56 159 LEU A O 1
ATOM 1206 N N . VAL A 1 160 ? -8.631 8.260 14.486 1.00 93.38 160 VAL A N 1
ATOM 1207 C CA . VAL A 1 160 ? -8.346 9.432 13.650 1.00 93.38 160 VAL A CA 1
ATOM 1208 C C . VAL A 1 160 ? -9.387 9.494 12.535 1.00 93.38 160 VAL A C 1
ATOM 1210 O O . VAL A 1 160 ? -9.362 8.687 11.605 1.00 93.38 160 VAL A O 1
ATOM 1213 N N . VAL A 1 161 ? -10.324 10.441 12.638 1.00 93.00 161 VAL A N 1
ATOM 1214 C CA . VAL A 1 161 ? -11.448 10.584 11.699 1.00 93.00 161 VAL A CA 1
ATOM 1215 C C . VAL A 1 161 ? -11.211 11.775 10.774 1.00 93.00 161 VAL A C 1
ATOM 1217 O O . VAL A 1 161 ? -11.149 12.918 11.220 1.00 93.00 161 VAL A O 1
ATOM 1220 N N . GLY A 1 162 ? -11.090 11.502 9.475 1.00 92.38 162 GLY A N 1
ATOM 1221 C CA . GLY A 1 162 ? -11.065 12.528 8.434 1.00 92.38 162 GLY A CA 1
ATOM 1222 C C . GLY A 1 162 ? -12.475 12.833 7.934 1.00 92.38 162 GLY A C 1
ATOM 1223 O O . GLY A 1 162 ? -13.254 11.912 7.697 1.00 92.38 162 GLY A O 1
ATOM 1224 N N . MET A 1 163 ? -12.794 14.113 7.747 1.00 94.19 163 MET A N 1
ATOM 1225 C CA . MET A 1 163 ? -14.051 14.558 7.143 1.00 94.19 163 MET A CA 1
ATOM 1226 C C . MET A 1 163 ? -13.764 15.331 5.860 1.00 94.19 163 MET A C 1
ATOM 1228 O O . MET A 1 163 ? -12.847 16.150 5.811 1.00 94.19 163 MET A O 1
ATOM 1232 N N . GLN A 1 164 ? -14.543 15.053 4.820 1.00 91.00 164 GLN A N 1
ATOM 1233 C CA . GLN A 1 164 ? -14.444 15.720 3.530 1.00 91.00 164 GLN A CA 1
ATOM 1234 C C . GLN A 1 164 ? -15.846 15.884 2.943 1.00 91.00 164 GLN A C 1
ATOM 1236 O O . GLN A 1 164 ? -16.647 14.951 2.968 1.00 91.00 164 GLN A O 1
ATOM 1241 N N . CYS A 1 165 ? -16.120 17.058 2.377 1.00 91.44 165 CYS A N 1
ATOM 1242 C CA . CYS A 1 165 ? -17.319 17.283 1.580 1.00 91.44 165 CYS A CA 1
ATOM 1243 C C . CYS A 1 165 ? -17.124 16.728 0.160 1.00 91.44 165 CYS A C 1
ATOM 1245 O O . CYS A 1 165 ? -16.039 16.838 -0.415 1.00 91.44 165 CYS A O 1
ATOM 1247 N N . GLY A 1 166 ? -18.179 16.140 -0.403 1.00 88.31 166 GLY A N 1
ATOM 1248 C CA . GLY A 1 166 ? -18.212 15.691 -1.796 1.00 88.31 166 GLY A CA 1
ATOM 1249 C C . GLY A 1 166 ? -18.577 16.835 -2.744 1.00 88.31 166 GLY A C 1
ATOM 1250 O O . GLY A 1 166 ? -17.783 17.743 -2.979 1.00 88.31 166 GLY A O 1
ATOM 1251 N N .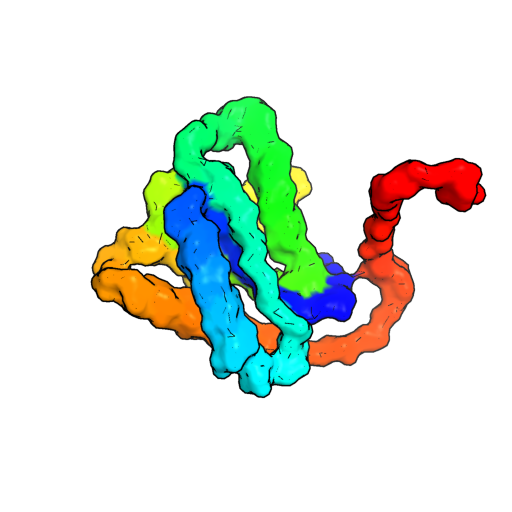 GLY A 1 167 ? -19.794 16.793 -3.291 1.00 89.06 167 GLY A N 1
ATOM 1252 C CA . GLY A 1 167 ? -20.385 17.910 -4.028 1.00 89.06 167 GLY A CA 1
ATOM 1253 C C . GLY A 1 167 ? -21.136 18.830 -3.073 1.00 89.06 167 GLY A C 1
ATOM 1254 O O . GLY A 1 167 ? -21.947 18.351 -2.289 1.00 89.06 167 GLY A O 1
ATOM 1255 N N . SER A 1 168 ? -20.851 20.131 -3.130 1.00 87.12 168 SER A N 1
ATOM 1256 C CA . SER A 1 168 ? -21.589 21.123 -2.343 1.00 87.12 168 SER A CA 1
ATOM 1257 C C . SER A 1 168 ? -23.069 21.110 -2.732 1.00 87.12 168 SER A C 1
ATOM 1259 O O . SER A 1 168 ? -23.384 21.163 -3.924 1.00 87.12 168 SER A O 1
ATOM 1261 N N . ASP A 1 169 ? -23.962 21.070 -1.745 1.00 91.00 169 ASP A N 1
ATOM 1262 C CA . ASP A 1 169 ? -25.395 21.257 -1.944 1.00 91.00 169 ASP A CA 1
ATOM 1263 C C . ASP A 1 169 ? -25.981 22.284 -0.963 1.00 91.00 169 ASP A C 1
ATOM 1265 O O . ASP A 1 169 ? -25.344 22.719 -0.001 1.00 91.00 169 ASP A O 1
ATOM 1269 N N . ALA A 1 170 ? -27.217 22.707 -1.235 1.00 88.31 170 ALA A N 1
ATOM 1270 C CA . ALA A 1 170 ? -27.898 23.739 -0.458 1.00 88.31 170 ALA A CA 1
ATOM 1271 C C . ALA A 1 170 ? -28.289 23.303 0.970 1.00 88.31 170 ALA A C 1
ATOM 1273 O O . ALA A 1 170 ? -28.784 24.133 1.729 1.00 88.31 170 ALA A O 1
ATOM 1274 N N . PHE A 1 171 ? -28.088 22.034 1.335 1.00 87.06 171 PHE A N 1
ATOM 1275 C CA . PHE A 1 171 ? -28.496 21.446 2.614 1.00 87.06 171 PHE A CA 1
ATOM 1276 C C . PHE A 1 171 ? -27.313 20.850 3.397 1.00 87.06 171 PHE A C 1
ATOM 1278 O O . PHE A 1 171 ? -27.520 20.137 4.373 1.00 87.06 171 PHE A O 1
ATOM 1285 N N . SER A 1 172 ? -26.074 21.140 2.986 1.00 81.75 172 SER A N 1
ATOM 1286 C CA . SER A 1 172 ? -24.852 20.529 3.527 1.00 81.75 172 SER A CA 1
ATOM 1287 C C . SER A 1 172 ? -24.420 21.053 4.910 1.00 81.75 172 SER A C 1
ATOM 1289 O O . SER A 1 172 ? -23.416 20.575 5.437 1.00 81.75 172 SER A O 1
ATOM 1291 N N . GLY A 1 173 ? -25.107 22.065 5.457 1.00 74.00 173 GLY A N 1
ATOM 1292 C CA . GLY A 1 173 ? -24.735 22.789 6.683 1.00 74.00 173 GLY A CA 1
ATOM 1293 C C . GLY A 1 173 ? -25.557 22.413 7.904 1.00 74.00 173 GLY A C 1
ATOM 1294 O O . GLY A 1 173 ? -26.787 22.245 7.750 1.00 74.00 173 GLY A O 1
#

Secondary structure (DSSP, 8-state):
----PPPSS-EEEEPPPSSHHHHHHHHHHHHHIIIIIGGG-TT--EEEE----TTSS--TTSGGGHHHHHHHHHHHT-GGGTT-B-EEE-S--SS-HHHHHT-BTTB------GGGEEETT-TT--HHHHHHHHHHHHHHHHHHHHTT-------GGG--------S--TT--

Radius of gyration: 17.47 Å; chains: 1; bounding box: 49×42×41 Å

Foldseek 3Di:
DPPLQAAPFLEAEAQEEQAPVCLVVLVVLQVCCQPPPVVVQVRHPGYDYDYDHHWPPDPCVDPPNCVVLQVSLVVCVHVNNVLLYAYEYQPRTPCDPCNSQPADPVGHHRDDDVLRYQHQNPPQADDDVSSSVSSVVSSNVSSVVSSPDDDDDDDPVSDDDDDDDDDDDPPPD

pLDDT: mean 81.12, std 13.26, range [23.38, 95.19]

Sequence (173 aa):
MPTAAFGSKNLFGHPPPACTGVAGVVDYVVKIIERDLLAKYPNVDGVVGLNHLYGCGVAINAPAAVVPIRTLHNLALNPNFGGEVLVVGLGCEKLQPERLLQGTPDVQPITVDENRIVRLQDEKHVGFQAMVADILAVAEQHLQRLNRRQRETVPASELVVGMQCGGSDAFSG

InterPro domains:
  IPR007392 D-galactarate/Altronate dehydratase, second domain [PF04295] (21-147)
  IPR052172 UxaA family altronate/galactarate dehydratases [PTHR30536] (21-173)